Protein AF-A0A955NIV4-F1 (afdb_monomer_lite)

Foldseek 3Di:
DVVLLVVLLVVQLVVQLVVQVVVVVPDDDDPVDDDDPVVVVVSSVVSSVVSSVCSVVCNPVRSVVSSVVVVVVVVVPPPPPDDDPPPDPPDDPDPDDDDPPDDDDDDDPPPPPDDDPDDDPPPPDDDDDDDDPDDD

Radius of gyration: 30.38 Å; chains: 1; bounding box: 64×55×87 Å

Sequence (136 aa):
EEELQKVGQKFEALLLHNLLSTMRDSLPENPLFSESEGEKMYWDMFDESMSEAAASGQSTGITQAIVEELKRQQEQVTPPKGENPFRSLAPAPIDLEPIQPREELTPLPSDQTEFEPIKEHLKIFRPIPGRGIATQ

Secondary structure (DSSP, 8-state):
-HHHHHHHHHHHHHHHHHHHHHHHHTSPPPTTS---HHHHHHHHHHHHHHHHHHHHTT-SSHHHHHHHHHHHHHHHTS--TT--TT----------PPPPP----PPPPP-------------S-PPP--------

Structure (mmCIF, N/CA/C/O backbone):
data_AF-A0A955NIV4-F1
#
_entry.id   AF-A0A955NIV4-F1
#
loop_
_atom_site.group_PDB
_atom_site.id
_atom_site.type_symbol
_atom_site.label_atom_id
_atom_site.label_alt_id
_atom_site.label_comp_id
_atom_site.label_asym_id
_atom_site.label_entity_id
_atom_site.label_seq_id
_atom_site.pdbx_PDB_ins_code
_atom_site.Cartn_x
_atom_site.Cartn_y
_atom_site.Cartn_z
_atom_site.occupancy
_atom_site.B_iso_or_equiv
_atom_site.auth_seq_id
_atom_site.auth_comp_id
_atom_site.auth_asym_id
_atom_site.auth_atom_id
_atom_site.pdbx_PDB_model_num
ATOM 1 N N . GLU A 1 1 ? -5.479 2.276 20.414 1.00 69.69 1 GLU A N 1
ATOM 2 C CA . GLU A 1 1 ? -6.274 2.346 19.166 1.00 69.69 1 GLU A CA 1
ATOM 3 C C . GLU A 1 1 ? -5.479 2.988 18.035 1.00 69.69 1 GLU A C 1
ATOM 5 O O . GLU A 1 1 ? -5.339 2.371 16.989 1.00 69.69 1 GLU A O 1
ATOM 10 N N . GLU A 1 2 ? -4.853 4.141 18.282 1.00 83.56 2 GLU A N 1
ATOM 11 C CA . GLU A 1 2 ? -4.001 4.836 17.304 1.00 83.56 2 GLU A CA 1
ATOM 12 C C . GLU A 1 2 ? -2.845 3.978 16.745 1.00 83.56 2 GLU A C 1
ATOM 14 O O . GLU A 1 2 ? -2.575 4.010 15.549 1.00 83.56 2 GLU A O 1
ATOM 19 N N . GLU A 1 3 ? -2.183 3.156 17.568 1.00 87.38 3 GLU A N 1
ATOM 20 C CA . GLU A 1 3 ? -1.119 2.261 17.079 1.00 87.38 3 GLU A CA 1
ATOM 21 C C . GLU A 1 3 ? -1.634 1.176 16.128 1.00 87.38 3 GLU A C 1
ATOM 23 O O . GLU A 1 3 ? -0.990 0.886 15.124 1.00 87.38 3 GLU A O 1
ATOM 28 N N . LEU A 1 4 ? -2.814 0.613 16.403 1.00 86.81 4 LEU A N 1
ATOM 29 C CA . LEU A 1 4 ? -3.422 -0.410 15.551 1.00 86.81 4 LEU A CA 1
ATOM 30 C C . LEU A 1 4 ? -3.797 0.179 14.187 1.00 86.81 4 LEU A C 1
ATOM 32 O O . LEU A 1 4 ? -3.587 -0.451 13.155 1.00 86.81 4 LEU A O 1
ATOM 36 N N . GLN A 1 5 ? -4.272 1.425 14.187 1.00 88.50 5 GLN A N 1
ATOM 37 C CA . GLN A 1 5 ? -4.544 2.176 12.969 1.00 88.50 5 GLN A CA 1
ATOM 38 C C . GLN A 1 5 ? -3.259 2.472 12.182 1.00 88.50 5 GLN A C 1
ATOM 40 O O . GLN A 1 5 ? -3.236 2.263 10.974 1.00 88.50 5 GLN A O 1
ATOM 45 N N . LYS A 1 6 ? -2.169 2.876 12.851 1.00 90.56 6 LYS A N 1
ATOM 46 C CA . LYS A 1 6 ? -0.855 3.075 12.209 1.00 90.56 6 LYS A CA 1
ATOM 47 C C . LYS A 1 6 ? -0.316 1.787 11.586 1.00 90.56 6 LYS A C 1
ATOM 49 O O . LYS A 1 6 ? 0.275 1.827 10.511 1.00 90.56 6 LYS A O 1
ATOM 54 N N . VAL A 1 7 ? -0.506 0.643 12.242 1.00 91.44 7 VAL A N 1
ATOM 55 C CA . VAL A 1 7 ? -0.119 -0.665 11.688 1.00 91.44 7 VAL A CA 1
ATOM 56 C C . VAL A 1 7 ? -0.985 -1.022 10.479 1.00 91.44 7 VAL A C 1
ATOM 58 O O . VAL A 1 7 ? -0.442 -1.439 9.459 1.00 91.44 7 VAL A O 1
ATOM 61 N N . GLY A 1 8 ? -2.301 -0.799 10.554 1.00 91.69 8 GLY A N 1
ATOM 62 C CA . GLY A 1 8 ? -3.204 -1.003 9.419 1.00 91.69 8 GLY A CA 1
ATOM 63 C C . GLY A 1 8 ? -2.827 -0.143 8.207 1.00 91.69 8 GLY A C 1
ATOM 64 O O . GLY A 1 8 ? -2.727 -0.675 7.107 1.00 91.69 8 GLY A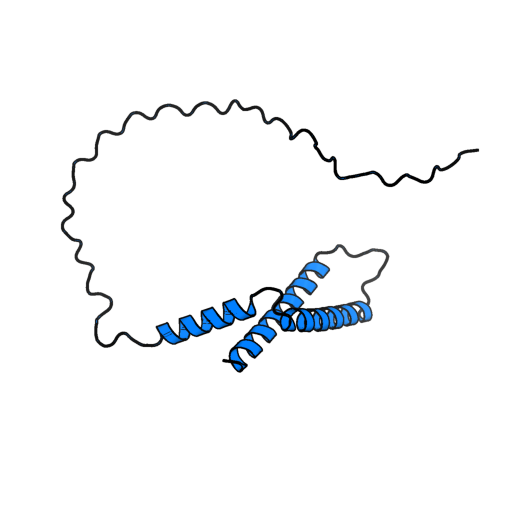 O 1
ATOM 65 N N . GLN A 1 9 ? -2.491 1.136 8.421 1.00 92.50 9 GLN A N 1
ATOM 66 C CA . GLN A 1 9 ? -2.024 2.044 7.362 1.00 92.50 9 GLN A CA 1
ATOM 67 C C . GLN A 1 9 ? -0.745 1.540 6.690 1.00 92.50 9 GLN A C 1
ATOM 69 O O . GLN A 1 9 ? -0.631 1.572 5.469 1.00 92.50 9 GLN A O 1
ATOM 74 N N . LYS A 1 10 ? 0.215 1.031 7.469 1.00 92.31 10 LYS A N 1
ATOM 75 C CA . LYS A 1 10 ? 1.448 0.451 6.913 1.00 92.31 10 LYS A CA 1
ATOM 76 C C . LYS A 1 10 ? 1.176 -0.799 6.083 1.00 92.31 10 LYS A C 1
ATOM 78 O O . LYS A 1 10 ? 1.817 -1.001 5.058 1.00 92.31 10 LYS A O 1
ATOM 83 N N . PHE A 1 11 ? 0.233 -1.633 6.510 1.00 93.00 11 PHE A N 1
ATOM 84 C CA . PHE A 1 11 ? -0.161 -2.801 5.731 1.00 93.00 11 PHE A CA 1
ATOM 85 C C . PHE A 1 11 ? -0.871 -2.400 4.433 1.00 93.00 11 PHE A C 1
ATOM 87 O O . PHE A 1 11 ? -0.577 -2.962 3.382 1.00 93.00 11 PHE A O 1
ATOM 94 N N . GLU A 1 12 ? -1.764 -1.407 4.490 1.00 92.69 12 GLU A N 1
ATOM 95 C CA . GLU A 1 12 ? -2.415 -0.845 3.303 1.00 92.69 12 GLU A CA 1
ATOM 96 C C . GLU A 1 12 ? -1.378 -0.299 2.312 1.00 92.69 12 GLU A C 1
ATOM 98 O O . GLU A 1 12 ? -1.443 -0.636 1.133 1.00 92.69 12 GLU A O 1
ATOM 103 N N . ALA A 1 13 ? -0.374 0.447 2.785 1.00 95.25 13 ALA A N 1
ATOM 104 C CA . ALA A 1 13 ? 0.718 0.939 1.943 1.00 95.25 13 ALA A CA 1
ATOM 105 C C . ALA A 1 13 ? 1.498 -0.208 1.276 1.00 95.25 13 ALA A C 1
ATOM 107 O O . ALA A 1 13 ? 1.706 -0.191 0.066 1.00 95.25 13 ALA A O 1
ATOM 108 N N . LEU A 1 14 ? 1.874 -1.246 2.029 1.00 94.44 14 LEU A N 1
ATOM 109 C CA . LEU A 1 14 ? 2.566 -2.409 1.463 1.00 94.44 14 LEU A CA 1
ATOM 110 C C . LEU A 1 14 ? 1.717 -3.134 0.415 1.00 94.44 14 LEU A C 1
ATOM 112 O O . LEU A 1 14 ? 2.233 -3.550 -0.621 1.00 94.44 14 LEU A O 1
ATOM 116 N N . LEU A 1 15 ? 0.420 -3.301 0.667 1.00 94.38 15 LEU A N 1
ATOM 117 C CA . LEU A 1 15 ? -0.475 -3.963 -0.276 1.00 94.38 15 LEU A CA 1
ATOM 118 C C . LEU A 1 15 ? -0.625 -3.150 -1.566 1.00 94.38 15 LEU A C 1
ATOM 120 O O . LEU A 1 15 ? -0.559 -3.719 -2.653 1.00 94.38 15 LEU A O 1
ATOM 124 N N . LEU A 1 16 ? -0.802 -1.832 -1.446 1.00 94.69 16 LEU A N 1
ATOM 125 C CA . LEU A 1 16 ? -0.886 -0.926 -2.590 1.00 94.69 16 LEU A CA 1
ATOM 126 C C . LEU A 1 16 ? 0.392 -0.954 -3.421 1.00 94.69 16 LEU A C 1
ATOM 128 O O . LEU A 1 16 ? 0.307 -1.063 -4.640 1.00 94.69 16 LEU A O 1
ATOM 132 N N . HIS A 1 17 ? 1.555 -0.951 -2.774 1.00 95.62 17 HIS A N 1
ATOM 133 C CA . HIS A 1 17 ? 2.836 -1.039 -3.462 1.00 95.62 17 HIS A CA 1
ATOM 134 C C . HIS A 1 17 ? 2.945 -2.341 -4.269 1.00 95.62 17 HIS A C 1
ATOM 136 O O . HIS A 1 17 ? 3.218 -2.307 -5.467 1.00 95.62 17 HIS A O 1
ATOM 142 N N . ASN A 1 18 ? 2.619 -3.483 -3.652 1.00 94.81 18 ASN A N 1
ATOM 143 C CA . ASN A 1 18 ? 2.608 -4.774 -4.347 1.00 94.81 18 ASN A CA 1
ATOM 144 C C . ASN A 1 18 ? 1.603 -4.804 -5.507 1.00 94.81 18 ASN A C 1
ATOM 146 O O . ASN A 1 18 ? 1.887 -5.381 -6.557 1.00 94.81 18 ASN A O 1
ATOM 150 N N . LEU A 1 19 ? 0.430 -4.189 -5.339 1.00 94.31 19 LEU A N 1
ATOM 151 C CA . LEU A 1 19 ? -0.576 -4.107 -6.393 1.00 94.31 19 LEU A CA 1
ATOM 152 C C . LEU A 1 19 ? -0.080 -3.264 -7.573 1.00 94.31 19 LEU A C 1
ATOM 154 O O . LEU A 1 19 ? -0.201 -3.702 -8.714 1.00 94.31 19 LEU A O 1
ATOM 158 N N . LEU A 1 20 ? 0.484 -2.083 -7.305 1.00 93.94 20 LEU A N 1
ATOM 159 C CA . LEU A 1 20 ? 1.028 -1.188 -8.328 1.00 93.94 20 LEU A CA 1
ATOM 160 C C . LEU A 1 20 ? 2.176 -1.849 -9.093 1.00 93.94 20 LEU A C 1
ATOM 162 O O . LEU A 1 20 ? 2.151 -1.862 -10.324 1.00 93.94 20 LEU A O 1
ATOM 166 N N . SER A 1 21 ? 3.110 -2.474 -8.374 1.00 93.62 21 SER A N 1
ATOM 167 C CA . SER A 1 21 ? 4.200 -3.252 -8.964 1.00 93.62 21 SER A CA 1
ATOM 168 C C . SER A 1 21 ? 3.659 -4.391 -9.836 1.00 93.62 21 SER A C 1
ATOM 170 O O . SER A 1 21 ? 3.978 -4.450 -11.020 1.00 93.62 21 SER A O 1
ATOM 172 N N . THR A 1 22 ? 2.736 -5.215 -9.327 1.00 94.75 22 THR A N 1
ATOM 173 C CA . THR A 1 22 ? 2.148 -6.329 -10.101 1.00 94.75 22 THR A CA 1
ATOM 174 C C . THR A 1 22 ? 1.401 -5.837 -11.346 1.00 94.75 22 THR A C 1
ATOM 176 O O . THR A 1 22 ? 1.465 -6.453 -12.410 1.00 94.75 22 THR A O 1
ATOM 179 N N . MET A 1 23 ? 0.672 -4.721 -11.239 1.00 92.75 23 MET A N 1
ATOM 180 C CA . MET A 1 23 ? -0.014 -4.116 -12.382 1.00 92.75 23 MET A CA 1
ATOM 181 C C . MET A 1 23 ? 0.976 -3.650 -13.449 1.00 92.75 23 MET A C 1
ATOM 183 O O . MET A 1 23 ? 0.718 -3.834 -14.638 1.00 92.75 23 MET A O 1
ATOM 187 N N . ARG A 1 24 ? 2.103 -3.067 -13.044 1.00 88.94 24 ARG A N 1
ATOM 188 C CA . ARG A 1 24 ? 3.159 -2.612 -13.950 1.00 88.94 24 ARG A CA 1
ATOM 189 C C . ARG A 1 24 ? 3.860 -3.785 -14.631 1.00 88.94 24 ARG A C 1
ATOM 191 O O . ARG A 1 24 ? 4.004 -3.752 -15.847 1.00 88.94 24 ARG A O 1
ATOM 198 N N . ASP A 1 25 ? 4.175 -4.835 -13.881 1.00 88.75 25 ASP A N 1
ATOM 199 C CA . ASP A 1 25 ? 4.783 -6.071 -14.393 1.00 88.75 25 ASP A CA 1
ATOM 200 C C . ASP A 1 25 ? 3.875 -6.800 -15.396 1.00 88.75 25 ASP A C 1
ATOM 202 O O . ASP A 1 25 ? 4.340 -7.565 -16.238 1.00 88.75 25 ASP A O 1
ATOM 206 N N . SER A 1 26 ? 2.560 -6.564 -15.330 1.00 90.75 26 SER A N 1
ATOM 207 C CA . SER A 1 26 ? 1.603 -7.118 -16.295 1.00 90.75 26 SER A CA 1
ATOM 208 C C . SER A 1 26 ? 1.615 -6.414 -17.659 1.00 90.75 26 SER A C 1
ATOM 210 O O . SER A 1 26 ? 1.015 -6.916 -18.615 1.00 90.75 26 SER A O 1
ATOM 212 N N . LEU A 1 27 ? 2.270 -5.252 -17.768 1.00 87.88 27 LEU A N 1
ATOM 213 C CA . LEU A 1 27 ? 2.397 -4.534 -19.031 1.00 87.88 27 LEU A CA 1
ATOM 214 C C . LEU A 1 27 ? 3.470 -5.199 -19.906 1.00 87.88 27 LEU A C 1
ATOM 216 O O . LEU A 1 27 ? 4.531 -5.570 -19.410 1.00 87.88 27 LEU A O 1
ATOM 220 N N . PRO A 1 28 ? 3.227 -5.346 -21.220 1.00 80.88 28 PRO A N 1
ATOM 221 C CA . PRO A 1 28 ? 4.222 -5.911 -22.117 1.00 80.88 28 PRO A CA 1
ATOM 222 C C . PRO A 1 28 ? 5.459 -5.010 -22.183 1.00 80.88 28 PRO A C 1
ATOM 224 O O . PRO A 1 28 ? 5.333 -3.783 -22.247 1.00 80.88 28 PRO A O 1
ATOM 227 N N . GLU A 1 29 ? 6.641 -5.627 -22.233 1.00 76.19 29 GLU A N 1
ATOM 228 C CA . GLU A 1 29 ? 7.902 -4.908 -22.414 1.00 76.19 29 GLU A CA 1
ATOM 229 C C . GLU A 1 29 ? 7.828 -4.027 -23.665 1.00 76.19 29 GLU A C 1
ATOM 231 O O . GLU A 1 29 ? 7.474 -4.482 -24.760 1.00 76.19 29 GLU A O 1
ATOM 236 N N . ASN A 1 30 ? 8.135 -2.738 -23.508 1.00 70.31 30 ASN A N 1
ATOM 237 C CA . ASN A 1 30 ? 8.134 -1.826 -24.636 1.00 70.31 30 ASN A CA 1
ATOM 238 C C . ASN A 1 30 ? 9.447 -2.002 -25.414 1.00 70.31 30 ASN A C 1
ATOM 240 O O . ASN A 1 30 ? 10.502 -1.660 -24.887 1.00 70.31 30 ASN A O 1
ATOM 244 N N . PRO A 1 31 ? 9.424 -2.433 -26.688 1.00 69.19 31 PRO A N 1
ATOM 245 C CA . PRO A 1 31 ? 10.644 -2.599 -27.480 1.00 69.19 31 PRO A CA 1
ATOM 246 C C . PRO A 1 31 ? 11.435 -1.292 -27.685 1.00 69.19 31 PRO A C 1
ATOM 248 O O . PRO A 1 31 ? 12.571 -1.339 -28.155 1.00 69.19 31 PRO A O 1
ATOM 251 N N . LEU A 1 32 ? 10.850 -0.130 -27.361 1.00 68.88 32 LEU A N 1
ATOM 252 C CA . LEU A 1 32 ? 11.501 1.183 -27.430 1.00 68.88 32 LEU A CA 1
ATOM 253 C C . LEU A 1 32 ? 12.196 1.616 -26.130 1.00 68.88 32 LEU A C 1
ATOM 255 O O . LEU A 1 32 ? 13.074 2.475 -26.189 1.00 68.88 32 LEU A O 1
ATOM 259 N N . PHE A 1 33 ? 11.824 1.048 -24.983 1.00 68.06 33 PHE A N 1
ATOM 260 C CA . PHE A 1 33 ? 12.462 1.321 -23.696 1.00 68.06 33 PHE A CA 1
ATOM 261 C C . PHE A 1 33 ? 13.068 0.013 -23.201 1.00 68.06 33 PHE A C 1
ATOM 263 O O . PHE A 1 33 ? 12.369 -0.861 -22.702 1.00 68.06 33 PHE A O 1
ATOM 270 N N . SER A 1 34 ? 14.376 -0.151 -23.394 1.00 63.94 34 SER A N 1
ATOM 271 C CA . SER A 1 34 ? 15.106 -1.243 -22.754 1.00 63.94 34 SER A CA 1
ATOM 272 C C . SER A 1 34 ? 14.954 -1.102 -21.242 1.00 63.94 34 SER A C 1
ATOM 274 O O . SER A 1 34 ? 15.296 -0.032 -20.733 1.00 63.94 34 SER A O 1
ATOM 276 N N . GLU A 1 35 ? 14.492 -2.149 -20.551 1.00 70.25 35 GLU A N 1
ATOM 277 C CA . GLU A 1 35 ? 14.442 -2.182 -19.086 1.00 70.25 35 GLU A CA 1
ATOM 278 C C . GLU A 1 35 ? 15.812 -1.796 -18.521 1.00 70.25 35 GLU A C 1
ATOM 280 O O . GLU A 1 35 ? 16.771 -2.569 -18.561 1.00 70.25 35 GLU A O 1
ATOM 285 N N . SER A 1 36 ? 15.926 -0.563 -18.034 1.00 82.62 36 SER A N 1
ATOM 286 C CA . SER A 1 36 ? 17.136 -0.114 -17.362 1.00 82.62 36 SER A CA 1
ATOM 287 C C . SER A 1 36 ? 16.974 -0.317 -15.861 1.00 82.62 36 SER A C 1
ATOM 289 O O . SER A 1 36 ? 15.912 -0.059 -15.299 1.00 82.62 36 SER A O 1
ATOM 291 N N . GLU A 1 37 ? 18.042 -0.731 -15.184 1.00 82.38 37 GLU A N 1
ATOM 292 C CA . GLU A 1 37 ? 18.047 -0.863 -13.718 1.00 82.38 37 GLU A CA 1
ATOM 293 C C . GLU A 1 37 ? 17.665 0.457 -13.018 1.00 82.38 37 GLU A C 1
ATOM 295 O O . GLU A 1 37 ? 16.989 0.459 -11.992 1.00 82.38 37 GLU A O 1
ATOM 300 N N . GLY A 1 38 ? 18.041 1.600 -13.606 1.00 87.50 38 GLY A N 1
ATOM 301 C CA . GLY A 1 38 ? 17.668 2.920 -13.090 1.00 87.50 38 GLY A CA 1
ATOM 302 C C . GLY A 1 38 ? 16.173 3.221 -13.212 1.00 87.50 38 GLY A C 1
ATOM 303 O O . GLY A 1 38 ? 15.604 3.864 -12.334 1.00 87.50 38 GLY A O 1
ATOM 304 N N . GLU A 1 39 ? 15.526 2.734 -14.270 1.00 86.25 39 GLU A N 1
ATOM 305 C CA . GLU A 1 39 ? 14.079 2.849 -14.439 1.00 86.25 39 GLU A CA 1
ATOM 306 C C . GLU A 1 39 ? 13.329 2.002 -13.405 1.00 86.25 39 GLU A C 1
ATOM 308 O O . GLU A 1 39 ? 12.404 2.507 -12.772 1.00 86.25 39 GLU A O 1
ATOM 313 N N . LYS A 1 40 ? 13.767 0.758 -13.164 1.00 87.62 40 LYS A N 1
ATOM 314 C CA . LYS A 1 40 ? 13.181 -0.105 -12.124 1.00 87.62 40 LYS A CA 1
ATOM 315 C C . LYS A 1 40 ? 13.267 0.544 -10.746 1.00 87.62 40 LYS A C 1
ATOM 317 O O . LYS A 1 40 ? 12.261 0.631 -10.052 1.00 87.62 40 LYS A O 1
ATOM 322 N N . MET A 1 41 ? 14.437 1.075 -10.391 1.00 91.19 41 MET A N 1
ATOM 323 C CA . MET A 1 41 ? 14.628 1.779 -9.120 1.00 91.19 41 MET A CA 1
ATOM 324 C C . MET A 1 41 ? 13.736 3.023 -9.001 1.00 91.19 41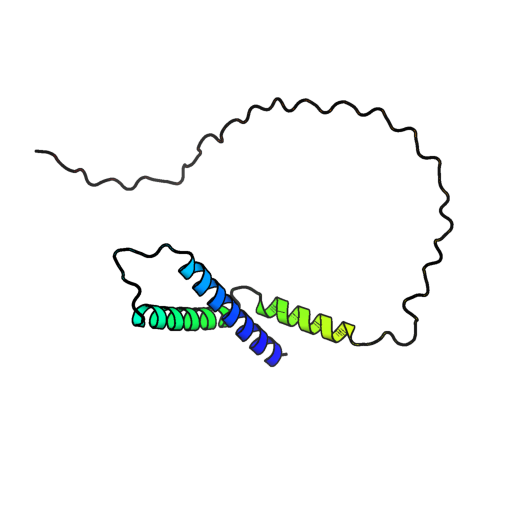 MET A C 1
ATOM 326 O O . MET A 1 41 ? 13.171 3.278 -7.941 1.00 91.19 41 MET A O 1
ATOM 330 N N . TYR A 1 42 ? 13.590 3.802 -10.077 1.00 93.06 42 TYR A N 1
ATOM 331 C CA . TYR A 1 42 ? 12.695 4.959 -10.078 1.00 93.06 42 TYR A CA 1
ATOM 332 C C . TYR A 1 42 ? 11.240 4.550 -9.845 1.00 93.06 42 TYR A C 1
ATOM 334 O O . TYR A 1 42 ? 10.554 5.172 -9.035 1.00 93.06 42 TYR A O 1
ATOM 342 N N . TRP A 1 43 ? 10.771 3.518 -10.549 1.00 91.62 43 TRP A N 1
ATOM 343 C CA . TRP A 1 43 ? 9.398 3.049 -10.417 1.00 91.62 43 TRP A CA 1
ATOM 344 C C . TRP A 1 43 ? 9.109 2.464 -9.042 1.00 91.62 43 TRP A C 1
ATOM 346 O O . TRP A 1 43 ? 8.058 2.767 -8.491 1.00 91.62 43 TRP A O 1
ATOM 356 N N . ASP A 1 44 ? 10.055 1.728 -8.465 1.00 93.44 44 ASP A N 1
ATOM 357 C CA . ASP A 1 44 ? 9.959 1.198 -7.106 1.00 93.44 44 ASP A CA 1
ATOM 358 C C . ASP A 1 44 ? 9.783 2.326 -6.072 1.00 93.44 44 ASP A C 1
ATOM 360 O O . ASP A 1 44 ? 8.800 2.355 -5.330 1.00 93.44 44 ASP A O 1
ATOM 364 N N . MET A 1 45 ? 10.654 3.345 -6.117 1.00 95.38 45 MET A N 1
ATOM 365 C CA . MET A 1 45 ? 10.551 4.528 -5.248 1.00 95.38 45 MET A CA 1
ATOM 366 C C . MET A 1 45 ? 9.263 5.328 -5.489 1.00 95.38 45 MET A C 1
ATOM 368 O O . MET A 1 45 ? 8.668 5.882 -4.560 1.00 95.38 45 MET A O 1
ATOM 372 N N . PHE A 1 46 ? 8.834 5.433 -6.748 1.00 95.25 46 PHE A N 1
ATOM 373 C CA . PHE A 1 46 ? 7.589 6.103 -7.100 1.00 95.25 46 PHE A CA 1
ATOM 374 C C . PHE A 1 46 ? 6.386 5.364 -6.502 1.00 95.25 46 PHE A C 1
ATOM 376 O O . PHE A 1 46 ? 5.564 5.991 -5.830 1.00 95.25 46 PHE A O 1
ATOM 383 N N . ASP A 1 47 ? 6.316 4.046 -6.693 1.00 94.94 47 ASP A N 1
ATOM 384 C CA . ASP A 1 47 ? 5.234 3.197 -6.203 1.00 94.94 47 ASP A CA 1
ATOM 385 C C . ASP A 1 47 ? 5.211 3.171 -4.665 1.00 94.94 47 ASP A C 1
ATOM 387 O O . ASP A 1 47 ? 4.129 3.228 -4.078 1.00 94.94 47 ASP A O 1
ATOM 391 N N . GLU A 1 48 ? 6.369 3.176 -3.993 1.00 95.25 48 GLU A N 1
ATOM 392 C CA . GLU A 1 48 ? 6.484 3.349 -2.535 1.00 95.25 48 GLU A CA 1
ATOM 393 C C . GLU A 1 48 ? 5.848 4.673 -2.077 1.00 95.25 48 GLU A C 1
ATOM 395 O O . GLU A 1 48 ? 4.895 4.670 -1.292 1.00 95.25 48 GLU A O 1
ATOM 400 N N . SER A 1 49 ? 6.292 5.806 -2.635 1.00 95.00 49 SER A N 1
ATOM 401 C CA . SER A 1 49 ? 5.788 7.133 -2.246 1.00 95.00 49 SER A CA 1
ATOM 402 C C . SER A 1 49 ? 4.284 7.303 -2.498 1.00 95.00 49 SER A C 1
ATOM 404 O O . SER A 1 49 ? 3.557 7.881 -1.684 1.00 95.00 49 SER A O 1
ATOM 406 N N . MET A 1 50 ? 3.796 6.762 -3.618 1.00 94.00 50 MET A N 1
ATOM 407 C CA . MET A 1 50 ? 2.387 6.803 -3.987 1.00 94.00 50 MET A CA 1
ATOM 408 C C . MET A 1 50 ? 1.546 5.973 -3.014 1.00 94.00 50 MET A C 1
ATOM 410 O O . MET A 1 50 ? 0.471 6.405 -2.593 1.00 94.00 50 MET A O 1
ATOM 414 N N . SER A 1 51 ? 2.048 4.803 -2.624 1.00 94.44 51 SER A N 1
ATOM 415 C CA . SER A 1 51 ? 1.362 3.896 -1.705 1.00 94.44 51 SER A CA 1
ATOM 416 C C . SER A 1 51 ? 1.277 4.462 -0.290 1.00 94.44 51 SER A C 1
ATOM 418 O O . SER A 1 51 ? 0.219 4.387 0.336 1.00 94.44 51 SER A O 1
ATOM 420 N N . GLU A 1 52 ? 2.343 5.099 0.201 1.00 93.62 52 GLU A N 1
ATOM 421 C CA . GLU A 1 52 ? 2.333 5.795 1.494 1.00 93.62 52 GLU A CA 1
ATOM 422 C C . GLU A 1 52 ? 1.333 6.961 1.516 1.00 93.62 52 GLU A C 1
ATOM 424 O O . GLU A 1 52 ? 0.559 7.117 2.471 1.00 93.62 52 GLU A O 1
ATOM 429 N N . ALA A 1 53 ? 1.305 7.764 0.447 1.00 92.88 53 ALA A N 1
ATOM 430 C CA . ALA A 1 53 ? 0.364 8.872 0.314 1.00 92.88 53 ALA A CA 1
ATOM 431 C C . ALA A 1 53 ? -1.094 8.379 0.259 1.00 92.88 53 ALA A C 1
ATOM 433 O O . ALA A 1 53 ? -1.966 8.929 0.939 1.00 92.88 53 ALA A O 1
ATOM 434 N N . ALA A 1 54 ? -1.361 7.314 -0.501 1.00 90.94 54 ALA A N 1
ATOM 435 C CA . ALA A 1 54 ? -2.691 6.727 -0.639 1.00 90.94 54 ALA A CA 1
ATOM 436 C C . ALA A 1 54 ? -3.193 6.066 0.658 1.00 90.94 54 ALA A C 1
ATOM 438 O O . ALA A 1 54 ? -4.373 6.202 1.002 1.00 90.94 54 ALA A O 1
ATOM 439 N N . ALA A 1 55 ? -2.313 5.398 1.409 1.00 90.69 55 ALA A N 1
ATOM 440 C CA . ALA A 1 55 ? -2.653 4.801 2.700 1.00 90.69 55 ALA A CA 1
ATOM 441 C C . ALA A 1 55 ? -2.916 5.863 3.783 1.00 90.69 55 ALA A C 1
ATOM 443 O O . ALA A 1 55 ? -3.831 5.724 4.599 1.00 90.69 55 ALA A O 1
ATOM 444 N N . SER A 1 56 ? -2.171 6.973 3.761 1.00 86.88 56 SER A N 1
ATOM 445 C CA . SER A 1 56 ? -2.371 8.097 4.690 1.00 86.88 56 SER A CA 1
ATOM 446 C C . SER A 1 56 ? -3.756 8.741 4.543 1.00 86.88 56 SER A C 1
ATOM 448 O O . SER A 1 56 ? -4.341 9.194 5.527 1.00 86.88 56 SER A O 1
ATOM 450 N N . GLY A 1 57 ? -4.302 8.748 3.323 1.00 83.62 57 GLY A N 1
ATOM 451 C CA . GLY A 1 57 ? -5.630 9.277 3.011 1.00 83.62 57 GLY A CA 1
ATOM 452 C C . GLY A 1 57 ? -6.804 8.338 3.313 1.00 83.62 57 GLY A C 1
ATOM 453 O O . GLY A 1 57 ? -7.936 8.732 3.050 1.00 83.62 57 GLY A O 1
ATOM 454 N N . GLN A 1 58 ? -6.565 7.125 3.839 1.00 73.00 58 GLN A N 1
ATOM 455 C CA . GLN A 1 58 ? -7.588 6.074 4.003 1.00 73.00 58 GLN A CA 1
ATOM 456 C C . GLN A 1 58 ? -8.323 5.748 2.688 1.00 73.00 58 GLN A C 1
ATOM 458 O O . GLN A 1 58 ? -9.550 5.666 2.652 1.00 73.00 58 GLN A O 1
ATOM 463 N N . SER A 1 59 ? -7.584 5.604 1.585 1.00 71.12 59 SER A N 1
ATOM 464 C CA . SER A 1 59 ? -8.183 5.512 0.246 1.00 71.12 59 SER A CA 1
ATOM 465 C C . SER A 1 59 ? -8.951 4.213 -0.026 1.00 71.12 59 SER A C 1
ATOM 467 O O . SER A 1 59 ? -9.946 4.252 -0.749 1.00 71.12 59 SER A O 1
ATOM 469 N N . THR A 1 60 ? -8.531 3.074 0.540 1.00 80.06 60 THR A N 1
ATOM 470 C CA . THR A 1 60 ? -9.120 1.762 0.200 1.00 80.06 60 THR A CA 1
ATOM 471 C C . THR A 1 60 ? -10.002 1.160 1.291 1.00 80.06 60 THR A C 1
ATOM 473 O O . THR A 1 60 ? -10.725 0.199 1.035 1.00 80.06 60 THR A O 1
ATOM 476 N N . GLY A 1 61 ? -9.963 1.700 2.512 1.00 85.31 61 GLY A N 1
ATOM 477 C CA . GLY A 1 61 ? -10.715 1.160 3.651 1.00 85.31 61 GLY A CA 1
ATOM 478 C C . GLY A 1 61 ? -10.104 -0.103 4.281 1.00 85.31 61 GLY A C 1
ATOM 479 O O . GLY A 1 61 ? -10.651 -0.649 5.240 1.00 85.31 61 GLY A O 1
ATOM 480 N N . ILE A 1 62 ? -8.970 -0.588 3.760 1.00 88.50 62 ILE A N 1
ATOM 481 C CA . ILE A 1 62 ? -8.333 -1.838 4.203 1.00 88.50 62 ILE A CA 1
ATOM 482 C C . ILE A 1 62 ? -7.802 -1.712 5.630 1.00 88.50 62 ILE A C 1
ATOM 484 O O . ILE A 1 62 ? -7.950 -2.640 6.427 1.00 88.50 62 ILE A O 1
ATOM 488 N N . THR A 1 63 ? -7.252 -0.549 5.989 1.00 89.50 63 THR A N 1
ATOM 489 C CA . THR A 1 63 ? -6.836 -0.249 7.364 1.00 89.50 63 THR A CA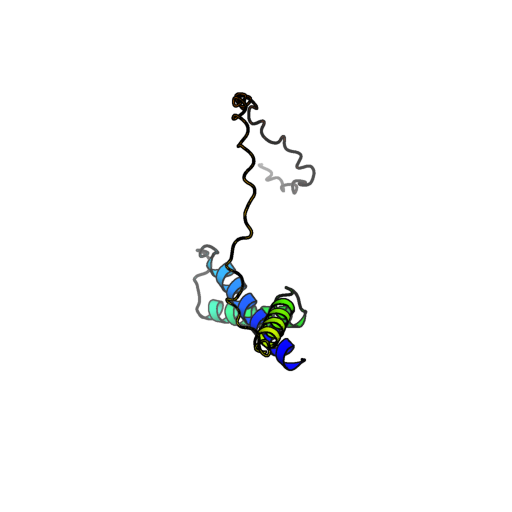 1
ATOM 490 C C . THR A 1 63 ? -7.965 -0.526 8.363 1.00 89.50 63 THR A C 1
ATOM 492 O O . THR A 1 63 ? -7.742 -1.175 9.385 1.00 89.50 63 THR A O 1
ATOM 495 N N . GLN A 1 64 ? -9.181 -0.061 8.073 1.00 89.88 64 GLN A N 1
ATOM 496 C CA . GLN A 1 64 ? -10.347 -0.209 8.942 1.00 89.88 64 GLN A CA 1
ATOM 497 C C . GLN A 1 64 ? -10.758 -1.676 9.049 1.00 89.88 64 GLN A C 1
ATOM 499 O O . GLN A 1 64 ? -10.923 -2.167 10.162 1.00 89.88 64 GLN A O 1
ATOM 504 N N . ALA A 1 65 ? -10.820 -2.391 7.923 1.00 90.00 65 ALA A N 1
ATOM 505 C CA . ALA A 1 65 ? -11.145 -3.815 7.912 1.00 90.00 65 ALA A CA 1
ATOM 506 C C . ALA A 1 65 ? -10.163 -4.643 8.763 1.00 90.00 65 ALA A C 1
ATOM 508 O O . ALA A 1 65 ? -10.581 -5.511 9.527 1.00 90.00 65 ALA A O 1
ATOM 509 N N . ILE A 1 66 ? -8.860 -4.343 8.695 1.00 87.69 66 ILE A N 1
ATOM 510 C CA . ILE A 1 66 ? -7.835 -5.019 9.508 1.00 87.69 66 ILE A CA 1
ATOM 511 C C . ILE A 1 66 ? -7.995 -4.682 10.990 1.00 87.69 66 ILE A C 1
ATOM 513 O O . ILE A 1 66 ? -7.927 -5.567 11.842 1.00 87.69 66 ILE A O 1
ATOM 517 N N . VAL A 1 67 ? -8.214 -3.407 11.316 1.00 90.38 67 VAL A N 1
ATOM 518 C CA . VAL A 1 67 ? -8.433 -2.963 12.699 1.00 90.38 67 VAL A CA 1
ATOM 519 C C . VAL A 1 67 ? -9.674 -3.639 13.292 1.00 90.38 67 VAL A C 1
ATOM 521 O O . VAL A 1 67 ? -9.629 -4.102 14.432 1.00 90.38 67 VAL A O 1
ATOM 524 N N . GLU A 1 68 ? -10.767 -3.719 12.535 1.00 90.50 68 GLU A N 1
ATOM 525 C CA . GLU A 1 68 ? -12.011 -4.383 12.936 1.00 90.50 68 GLU A CA 1
ATOM 526 C C . GLU A 1 68 ? -11.829 -5.890 13.123 1.00 90.50 68 GLU A C 1
ATOM 528 O O . GLU A 1 68 ? -12.277 -6.445 14.128 1.00 90.50 68 GLU A O 1
ATOM 533 N N . GLU A 1 69 ? -11.126 -6.550 12.201 1.00 88.88 69 GLU A N 1
ATOM 534 C CA . GLU A 1 69 ? -10.801 -7.971 12.303 1.00 88.88 69 GLU A CA 1
ATOM 535 C C . GLU A 1 69 ? -10.001 -8.271 13.573 1.00 88.88 69 GLU A C 1
ATOM 537 O O . GLU A 1 69 ? -10.363 -9.157 14.347 1.00 88.88 69 GLU A O 1
ATOM 542 N N . LEU A 1 70 ? -8.938 -7.504 13.823 1.00 86.69 70 LEU A N 1
ATOM 543 C CA . LEU A 1 70 ? -8.076 -7.702 14.986 1.00 86.69 70 LEU A CA 1
ATOM 544 C C . LEU A 1 70 ? -8.830 -7.460 16.297 1.00 86.69 70 LEU A C 1
ATOM 546 O O . LEU A 1 70 ? -8.652 -8.220 17.250 1.00 86.69 70 LEU A O 1
ATOM 550 N N . LYS A 1 71 ? -9.720 -6.461 16.341 1.00 88.25 71 LYS A N 1
ATOM 551 C CA . LYS A 1 71 ? -10.614 -6.242 17.489 1.00 88.25 71 LYS A CA 1
ATOM 552 C C . LYS A 1 71 ? -11.535 -7.440 17.717 1.00 88.25 71 LYS A C 1
ATOM 554 O O . LYS A 1 71 ? -11.603 -7.953 18.832 1.00 88.25 71 LYS A O 1
ATOM 559 N N . ARG A 1 72 ? -12.178 -7.943 16.659 1.00 89.44 72 ARG A N 1
ATOM 560 C CA . ARG A 1 72 ? -13.070 -9.109 16.742 1.00 89.44 72 ARG A CA 1
ATOM 561 C C . ARG A 1 72 ? -12.336 -10.357 17.236 1.00 89.44 72 ARG A C 1
ATOM 563 O O . ARG A 1 72 ? -12.878 -11.119 18.034 1.00 89.44 72 ARG A O 1
ATOM 570 N N . GLN A 1 73 ? -11.100 -10.569 16.787 1.00 86.44 73 GLN A N 1
ATOM 571 C CA . GLN A 1 73 ? -10.277 -11.693 17.238 1.00 86.44 73 GLN A CA 1
ATOM 572 C C . GLN A 1 73 ? -9.884 -11.574 18.714 1.00 86.44 73 GLN A C 1
ATOM 574 O O . GLN A 1 73 ? -9.881 -12.583 19.413 1.00 86.44 73 GLN A O 1
ATOM 579 N N . GLN A 1 74 ? -9.606 -10.369 19.220 1.00 81.81 74 GLN A N 1
ATOM 580 C CA . GLN A 1 74 ? -9.316 -10.162 20.645 1.00 81.81 74 GLN A CA 1
ATOM 581 C C . GLN A 1 74 ? -10.511 -10.501 21.550 1.00 81.81 74 GLN A C 1
ATOM 583 O O . GLN A 1 74 ? -10.317 -11.059 22.630 1.00 81.81 74 GLN A O 1
ATOM 588 N N . GLU A 1 75 ? -11.741 -10.226 21.114 1.00 75.69 75 GLU A N 1
ATOM 589 C CA . GLU A 1 75 ? -12.958 -10.535 21.882 1.00 75.69 75 GLU A CA 1
ATOM 590 C C . GLU A 1 75 ? -13.221 -12.049 21.987 1.00 75.69 75 GLU A C 1
ATOM 592 O O . GLU A 1 75 ? -13.577 -12.554 23.055 1.00 75.69 75 GLU A O 1
ATOM 597 N N . GLN A 1 76 ? -12.951 -12.796 20.912 1.00 64.44 76 GLN A N 1
ATOM 598 C CA . GLN A 1 76 ? -13.113 -14.258 20.839 1.00 64.44 76 GLN A CA 1
ATOM 599 C C . GLN A 1 76 ? -12.115 -15.037 21.722 1.00 64.44 76 GLN A C 1
ATOM 601 O O . GLN A 1 76 ? -12.292 -16.231 21.953 1.00 64.44 76 GLN A O 1
ATOM 606 N N . VAL A 1 77 ? -11.067 -14.382 22.238 1.00 61.09 77 VAL A N 1
ATOM 607 C CA . VAL A 1 77 ? -10.048 -15.004 23.107 1.00 61.09 77 VAL A CA 1
ATOM 608 C C . VAL A 1 77 ? -10.467 -15.005 24.586 1.00 61.09 77 VAL A C 1
ATOM 610 O O . VAL A 1 77 ? -9.766 -15.571 25.426 1.00 61.09 77 VAL A O 1
ATOM 613 N N . THR A 1 78 ? -11.639 -14.464 24.940 1.00 50.84 78 THR A N 1
ATOM 614 C CA . THR A 1 78 ? -12.217 -14.720 26.268 1.00 50.84 78 THR A CA 1
ATOM 615 C C . THR A 1 78 ? -12.936 -16.075 26.278 1.00 50.84 78 THR A C 1
ATOM 617 O O . THR A 1 78 ? -13.976 -16.221 25.636 1.00 50.84 78 THR A O 1
ATOM 620 N N . PRO A 1 79 ? -12.414 -17.105 26.978 1.00 53.88 79 PRO A N 1
ATOM 621 C CA . PRO A 1 79 ? -13.114 -18.378 27.064 1.00 53.88 79 PRO A CA 1
ATOM 622 C C . PRO A 1 79 ? -14.463 -18.163 27.768 1.00 53.88 79 PRO A C 1
ATOM 624 O O . PRO A 1 79 ? -14.493 -17.512 28.822 1.00 53.88 79 PRO A O 1
ATOM 627 N N . PRO A 1 80 ? -15.577 -18.709 27.243 1.00 53.59 80 PRO A N 1
ATOM 628 C CA . PRO A 1 80 ? -16.846 -18.678 27.950 1.00 53.59 80 PRO A CA 1
ATOM 629 C C . PRO A 1 80 ? -16.653 -19.351 29.309 1.00 53.59 80 PRO A C 1
ATOM 631 O O . PRO A 1 80 ? -16.237 -20.508 29.415 1.00 53.59 80 PRO A O 1
ATOM 634 N N . LYS A 1 81 ? -16.910 -18.592 30.374 1.00 57.31 81 LYS A N 1
ATOM 635 C CA . LYS A 1 81 ? -16.835 -19.071 31.749 1.00 57.31 81 LYS A CA 1
ATOM 636 C C . LYS A 1 81 ? -17.900 -20.152 31.956 1.00 57.31 81 LYS A C 1
ATOM 638 O O . LYS A 1 81 ? -19.033 -19.843 32.293 1.00 57.31 81 LYS A O 1
ATOM 643 N N . GLY A 1 82 ? -17.497 -21.414 31.819 1.00 58.16 82 GLY A N 1
ATOM 644 C CA . GLY A 1 82 ? -18.136 -22.540 32.500 1.00 58.16 82 GLY A CA 1
ATOM 645 C C . GLY A 1 82 ? -19.167 -23.371 31.737 1.00 58.16 82 GLY A C 1
ATOM 646 O O . GLY A 1 82 ? -19.861 -24.143 32.391 1.00 58.16 82 GLY A O 1
ATOM 647 N N . GLU A 1 83 ? -19.260 -23.305 30.408 1.00 56.41 83 GLU A N 1
ATOM 648 C CA . GLU A 1 83 ? -20.164 -24.195 29.665 1.00 56.41 83 GLU A CA 1
ATOM 649 C C . GLU A 1 83 ? -19.423 -24.952 28.563 1.00 56.41 83 GLU A C 1
ATOM 651 O O . GLU A 1 83 ? -18.805 -24.377 27.670 1.00 56.41 83 GLU A O 1
ATOM 656 N N . ASN A 1 84 ? -19.452 -26.282 28.671 1.00 62.19 84 ASN A N 1
ATOM 657 C CA . ASN A 1 84 ? -18.825 -27.184 27.715 1.00 62.19 84 ASN A CA 1
ATOM 658 C C . ASN A 1 84 ? -19.454 -26.975 26.321 1.00 62.19 84 ASN A C 1
ATOM 660 O O . ASN A 1 84 ? -20.654 -27.226 26.178 1.00 62.19 84 ASN A O 1
ATOM 664 N N . PRO A 1 85 ? -18.673 -26.637 25.276 1.00 59.34 85 PRO A N 1
ATOM 665 C CA . PRO A 1 85 ? -19.181 -26.293 23.939 1.00 59.34 85 PRO A CA 1
ATOM 666 C C . PRO A 1 85 ? -19.787 -27.477 23.154 1.00 59.34 85 PRO A C 1
ATOM 668 O O . PRO A 1 85 ? -20.131 -27.341 21.986 1.00 59.34 85 PRO A O 1
ATOM 671 N N . PHE A 1 86 ? -19.935 -28.646 23.785 1.00 59.38 86 PHE A N 1
ATOM 672 C CA . PHE A 1 86 ? -20.358 -29.901 23.155 1.00 59.38 86 PHE A CA 1
ATOM 673 C C . PHE A 1 86 ? -21.709 -30.440 23.666 1.00 59.38 86 PHE A C 1
ATOM 675 O O . PHE A 1 86 ? -22.061 -31.579 23.366 1.00 59.38 86 PHE A O 1
ATOM 682 N N . ARG A 1 87 ? -22.486 -29.683 24.461 1.00 61.12 87 ARG A N 1
ATOM 683 C CA . ARG A 1 87 ? -23.660 -30.243 25.170 1.00 61.12 87 ARG A CA 1
ATOM 684 C C . ARG A 1 87 ? -24.975 -30.364 24.372 1.00 61.12 87 ARG A C 1
ATOM 686 O O . ARG A 1 87 ? -25.937 -30.889 24.919 1.00 61.12 87 ARG A O 1
ATOM 693 N N . SER A 1 88 ? -25.067 -30.018 23.091 1.00 61.31 88 SER A N 1
ATOM 694 C CA . SER A 1 88 ? -26.332 -30.210 22.347 1.00 61.31 88 SER A CA 1
ATOM 695 C C . SER A 1 88 ? -26.145 -30.860 20.980 1.00 61.31 88 SER A C 1
ATOM 697 O O . SER A 1 88 ? -26.300 -30.218 19.949 1.00 61.31 88 SER A O 1
ATOM 699 N N . LEU A 1 89 ? -25.855 -32.167 20.994 1.00 55.28 89 LEU A N 1
ATOM 700 C CA . LEU A 1 89 ? -26.049 -33.079 19.855 1.00 55.28 89 LEU A CA 1
ATOM 701 C C . LEU A 1 89 ? -27.172 -34.101 20.092 1.00 55.28 89 LEU A C 1
ATOM 703 O O . LEU A 1 89 ? -27.257 -35.086 19.369 1.00 55.28 89 LEU A O 1
ATOM 707 N N . ALA A 1 90 ? -28.040 -33.908 21.088 1.00 59.28 90 ALA A N 1
ATOM 708 C CA . ALA A 1 90 ? -29.280 -34.676 21.131 1.00 59.28 90 ALA A CA 1
ATOM 709 C C . ALA A 1 90 ? -30.246 -34.044 20.113 1.00 59.28 90 ALA A C 1
ATOM 711 O O . ALA A 1 90 ? -30.739 -32.946 20.388 1.00 59.28 90 ALA A O 1
ATOM 712 N N . PRO A 1 91 ? -30.490 -34.654 18.934 1.00 58.16 91 PRO A N 1
ATOM 713 C CA . PRO A 1 91 ? -31.524 -34.150 18.046 1.00 58.16 91 PRO A CA 1
ATOM 714 C C . PRO A 1 91 ? -32.860 -34.243 18.785 1.00 58.16 91 PRO A C 1
ATOM 716 O O . PRO A 1 91 ? -33.182 -35.279 19.373 1.00 58.16 91 PRO A O 1
ATOM 719 N N . ALA A 1 92 ? -33.632 -33.156 18.781 1.00 65.25 92 ALA A N 1
ATOM 720 C CA . ALA A 1 92 ? -35.035 -33.236 19.162 1.00 65.25 92 ALA A CA 1
ATOM 721 C C . ALA A 1 92 ? -35.715 -34.291 18.266 1.00 65.25 92 ALA A C 1
ATOM 723 O O . ALA A 1 92 ? -35.352 -34.378 17.089 1.00 65.25 92 ALA A O 1
ATOM 724 N N . PRO A 1 93 ? -36.647 -35.115 18.779 1.00 65.69 93 PRO A N 1
ATOM 725 C CA . PRO A 1 93 ? -37.393 -36.036 17.932 1.00 65.69 93 PRO A CA 1
ATOM 726 C C . PRO A 1 93 ? -38.084 -35.234 16.823 1.00 65.69 93 PRO A C 1
ATOM 728 O O . PRO A 1 93 ? -38.906 -34.362 17.091 1.00 65.69 93 PRO A O 1
ATOM 731 N N . ILE A 1 94 ? -37.666 -35.480 15.582 1.00 65.19 94 ILE A N 1
ATOM 732 C CA . ILE A 1 94 ? -38.259 -34.885 14.388 1.00 65.19 94 ILE A CA 1
ATOM 733 C C . ILE A 1 94 ? -39.509 -35.711 14.087 1.00 65.19 94 ILE A C 1
ATOM 735 O O . ILE A 1 94 ? -39.386 -36.885 13.733 1.00 65.19 94 ILE A O 1
ATOM 739 N N . ASP A 1 95 ? -40.694 -35.116 14.228 1.00 65.38 95 ASP A N 1
ATOM 740 C CA . ASP A 1 95 ? -41.932 -35.701 13.710 1.00 65.38 95 ASP A CA 1
ATOM 741 C C . ASP A 1 95 ? -41.878 -35.639 12.177 1.00 65.38 95 ASP A C 1
ATOM 743 O O . ASP A 1 95 ? -42.126 -34.608 11.554 1.00 65.38 95 ASP A O 1
ATOM 747 N N . LEU A 1 96 ? -41.445 -36.742 11.566 1.00 69.75 96 LEU A N 1
ATOM 748 C CA . LEU A 1 96 ? -41.341 -36.875 10.117 1.00 69.75 96 LEU A CA 1
ATOM 749 C C . LEU A 1 96 ? -42.744 -37.044 9.528 1.00 69.75 96 LEU A C 1
ATOM 751 O O . LEU A 1 96 ? -43.292 -38.147 9.511 1.00 69.75 96 LEU A O 1
ATOM 755 N N . GLU A 1 97 ? -43.316 -35.956 9.020 1.00 66.50 97 GLU A N 1
ATOM 756 C CA . GLU A 1 97 ? -44.468 -36.061 8.129 1.00 66.50 97 GLU A CA 1
ATOM 757 C C . GLU A 1 97 ? -44.072 -36.796 6.832 1.00 66.50 97 GLU A C 1
ATOM 759 O O . GLU A 1 97 ? -42.940 -36.647 6.351 1.00 66.50 97 GLU A O 1
ATOM 764 N N . PRO A 1 98 ? -44.971 -37.609 6.243 1.00 66.50 98 PRO A N 1
ATOM 765 C CA . PRO A 1 98 ? -44.695 -38.298 4.991 1.00 66.50 98 PRO A CA 1
ATOM 766 C C . PRO A 1 98 ? -44.348 -37.299 3.883 1.00 66.50 98 PRO A C 1
ATOM 768 O O . PRO A 1 98 ? -45.091 -36.355 3.620 1.00 66.50 98 PRO A O 1
ATOM 771 N N . ILE A 1 99 ? -43.226 -37.539 3.208 1.00 66.00 99 ILE A N 1
ATOM 772 C CA . ILE A 1 99 ? -42.782 -36.751 2.057 1.00 66.00 99 ILE A CA 1
ATOM 773 C C . ILE A 1 99 ? -43.871 -36.840 0.978 1.00 66.00 99 ILE A C 1
ATOM 775 O O . ILE A 1 99 ? -44.200 -37.937 0.522 1.00 66.00 99 ILE A O 1
ATOM 779 N N . GLN A 1 100 ? -44.440 -35.697 0.587 1.00 64.88 100 GLN A N 1
ATOM 780 C CA . GLN A 1 100 ? -45.455 -35.637 -0.467 1.00 64.88 100 GLN A CA 1
ATOM 781 C C . GLN A 1 100 ? -44.913 -36.248 -1.776 1.00 64.88 100 GLN A C 1
ATOM 783 O O . GLN A 1 100 ? -43.725 -36.078 -2.078 1.00 64.88 100 GLN A O 1
ATOM 788 N N . PRO A 1 101 ? -45.746 -36.955 -2.567 1.00 68.50 101 PRO A N 1
ATOM 789 C CA . PRO A 1 101 ? -45.330 -37.487 -3.858 1.00 68.50 101 PRO A CA 1
ATOM 790 C C . PRO A 1 101 ? -44.788 -36.363 -4.742 1.00 68.50 101 PRO A C 1
ATOM 792 O O . PRO A 1 101 ? -45.426 -35.325 -4.897 1.00 68.50 101 PRO A O 1
ATOM 795 N N . ARG A 1 102 ? -43.596 -36.576 -5.303 1.00 65.38 102 ARG A N 1
ATOM 796 C CA . ARG A 1 102 ? -42.908 -35.632 -6.189 1.00 65.38 102 ARG A CA 1
ATOM 797 C C . ARG A 1 102 ? -43.830 -35.264 -7.354 1.00 65.38 102 ARG A C 1
ATOM 799 O O . ARG A 1 102 ? -44.094 -36.118 -8.197 1.00 65.38 102 ARG A O 1
ATOM 806 N N . GLU A 1 103 ? -44.307 -34.021 -7.387 1.00 65.62 103 GLU A N 1
ATOM 807 C CA . GLU A 1 103 ? -45.030 -33.485 -8.540 1.00 65.62 103 GLU A CA 1
ATOM 808 C C . GLU A 1 103 ? -44.162 -33.658 -9.793 1.00 65.62 103 GLU A C 1
ATOM 810 O O . GLU A 1 103 ? -42.949 -33.412 -9.780 1.00 65.62 103 GLU A O 1
ATOM 815 N N . GLU A 1 104 ? -44.777 -34.190 -10.846 1.00 62.88 104 GLU A N 1
ATOM 816 C CA . GLU A 1 104 ? -44.132 -34.501 -12.114 1.00 62.88 104 GLU A CA 1
ATOM 817 C C . GLU A 1 104 ? -43.488 -33.226 -12.671 1.00 62.88 104 GLU A C 1
ATOM 819 O O . GLU A 1 104 ? -44.145 -32.196 -12.821 1.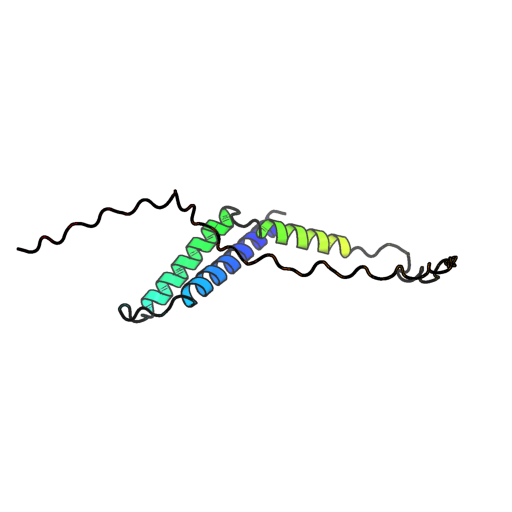00 62.88 104 GLU A O 1
ATOM 824 N N . LEU A 1 105 ? -42.173 -33.275 -12.903 1.00 64.75 105 LEU A N 1
ATOM 825 C CA . LEU A 1 105 ? -41.400 -32.132 -13.380 1.00 64.75 105 LEU A CA 1
ATOM 826 C C . LEU A 1 105 ? -42.010 -31.651 -14.698 1.00 64.75 105 LEU A C 1
ATOM 828 O O . LEU A 1 105 ? -41.942 -32.357 -15.706 1.00 64.75 105 LEU A O 1
ATOM 832 N N . THR A 1 106 ? -42.582 -30.449 -14.709 1.00 66.50 106 THR A N 1
ATOM 833 C CA . THR A 1 106 ? -42.930 -29.802 -15.971 1.00 66.50 106 THR A CA 1
ATOM 834 C C . THR A 1 106 ? -41.639 -29.610 -16.772 1.00 66.50 106 THR A C 1
ATOM 836 O O . THR A 1 106 ? -40.621 -29.190 -16.209 1.00 66.50 106 THR A O 1
ATOM 839 N N . PRO A 1 107 ? -41.616 -29.964 -18.071 1.00 68.50 107 PRO A N 1
ATOM 840 C CA . PRO A 1 107 ? -40.428 -29.752 -18.875 1.00 68.50 107 PRO A CA 1
ATOM 841 C C . PRO A 1 107 ? -40.137 -28.253 -18.933 1.00 68.50 107 PRO A C 1
ATOM 843 O O . PRO A 1 107 ? -41.036 -27.440 -19.164 1.00 68.50 107 PRO A O 1
ATOM 846 N N . LEU A 1 108 ? -38.872 -27.899 -18.704 1.00 68.56 108 LEU A N 1
ATOM 847 C CA . LEU A 1 108 ? -38.397 -26.528 -18.842 1.00 68.56 108 LEU A CA 1
ATOM 848 C C . LEU A 1 108 ? -38.751 -26.019 -20.249 1.00 68.56 108 LEU A C 1
ATOM 850 O O . LEU A 1 108 ? -38.578 -26.768 -21.218 1.00 68.56 108 LEU A O 1
ATOM 854 N N . PRO A 1 109 ? -39.232 -24.772 -20.391 1.00 64.94 109 PRO A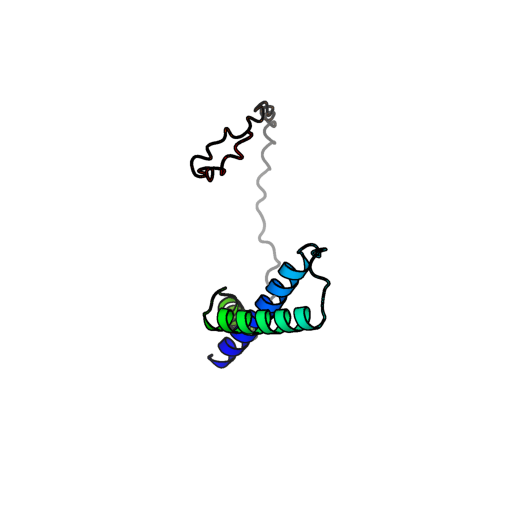 N 1
ATOM 855 C CA . PRO A 1 109 ? -39.377 -24.172 -21.707 1.00 64.94 109 PRO A CA 1
ATOM 856 C C . PRO A 1 109 ? -38.012 -24.209 -22.398 1.00 64.94 109 PRO A C 1
ATOM 858 O O . PRO A 1 109 ? -37.008 -23.785 -21.827 1.00 64.94 109 PRO A O 1
ATOM 861 N N . SER A 1 110 ? -37.966 -24.773 -23.606 1.00 62.72 110 SER A N 1
ATOM 862 C CA . SER A 1 110 ? -36.762 -24.770 -24.430 1.00 62.72 110 SER A CA 1
ATOM 863 C C . SER A 1 110 ? -36.332 -23.323 -24.652 1.00 62.72 110 SER A C 1
ATOM 865 O O . SER A 1 110 ? -37.119 -22.540 -25.185 1.00 62.72 110 SER A O 1
ATOM 867 N N . ASP A 1 111 ? -35.114 -22.985 -24.240 1.00 62.78 111 ASP A N 1
ATOM 868 C CA . ASP A 1 111 ? -34.484 -21.685 -24.454 1.00 62.78 111 ASP A CA 1
ATOM 869 C C . ASP A 1 111 ? -34.319 -21.447 -25.968 1.00 62.78 111 ASP A C 1
ATOM 871 O O . ASP A 1 111 ? -33.337 -21.852 -26.581 1.00 62.78 111 ASP A O 1
ATOM 875 N N . GLN A 1 112 ? -35.358 -20.903 -26.607 1.00 57.41 112 GLN A N 1
ATOM 876 C CA . GLN A 1 112 ? -35.340 -20.466 -28.010 1.00 57.41 112 GLN A CA 1
ATOM 877 C C . GLN A 1 112 ? -35.137 -18.954 -28.120 1.00 57.41 112 GLN A C 1
ATOM 879 O O . GLN A 1 112 ? -35.420 -18.355 -29.156 1.00 57.41 112 GLN A O 1
ATOM 884 N N . THR A 1 113 ? -34.654 -18.314 -27.059 1.00 59.91 113 THR A N 1
ATOM 885 C CA . THR A 1 113 ? -34.229 -16.924 -27.137 1.00 59.91 113 THR A CA 1
ATOM 886 C C . THR A 1 113 ? -32.920 -16.872 -27.922 1.00 59.91 113 THR A C 1
ATOM 888 O O . THR A 1 113 ? -31.839 -17.054 -27.369 1.00 59.91 113 THR A O 1
ATOM 891 N N . GLU A 1 114 ? -33.019 -16.675 -29.241 1.00 61.28 114 GLU A N 1
ATOM 892 C CA . GLU A 1 114 ? -31.877 -16.294 -30.073 1.00 61.28 114 GLU A CA 1
ATOM 893 C C . GLU A 1 114 ? -31.157 -15.113 -29.413 1.00 61.28 114 GLU A C 1
ATOM 895 O O . GLU A 1 114 ? -31.772 -14.133 -28.982 1.00 61.28 114 GLU A O 1
ATOM 900 N N . PHE A 1 115 ? -29.838 -15.237 -29.289 1.00 56.16 115 PHE A N 1
ATOM 901 C CA . PHE A 1 115 ? -28.991 -14.205 -28.713 1.00 56.16 115 PHE A CA 1
ATOM 902 C C . PHE A 1 115 ? -28.997 -12.990 -29.650 1.00 56.16 115 PHE A C 1
ATOM 904 O O . PHE A 1 115 ? -28.275 -12.953 -30.644 1.00 56.16 115 PHE A O 1
ATOM 911 N N . GLU A 1 116 ? -29.821 -11.992 -29.346 1.00 58.44 116 GLU A N 1
ATOM 912 C CA . GLU A 1 116 ? -29.779 -10.707 -30.040 1.00 58.44 116 GLU A CA 1
ATOM 913 C C . GLU A 1 116 ? -28.543 -9.928 -29.556 1.00 58.44 116 GLU A C 1
ATOM 915 O O . GLU A 1 116 ? -28.446 -9.611 -28.363 1.00 58.44 116 GLU A O 1
ATOM 920 N N . PRO A 1 117 ? -27.573 -9.603 -30.433 1.00 62.94 117 PRO A N 1
ATOM 921 C CA . PRO A 1 117 ? -26.445 -8.775 -30.039 1.00 62.94 117 PRO A CA 1
ATOM 922 C C . PRO A 1 117 ? -26.955 -7.409 -29.573 1.00 62.94 117 PRO A C 1
ATOM 924 O O . PRO A 1 117 ? -27.842 -6.809 -30.187 1.00 62.94 117 PRO A O 1
ATOM 927 N N . ILE A 1 118 ? -26.379 -6.908 -28.478 1.00 66.19 118 ILE A N 1
ATOM 928 C CA . ILE A 1 118 ? -26.705 -5.594 -27.919 1.00 66.19 118 ILE A CA 1
ATOM 929 C C . ILE A 1 118 ? -26.509 -4.554 -29.025 1.00 66.19 118 ILE A C 1
ATOM 931 O O . ILE A 1 118 ? -25.382 -4.269 -29.429 1.00 66.19 118 ILE A O 1
ATOM 935 N N . LYS A 1 119 ? -27.614 -3.993 -29.529 1.00 57.38 119 LYS A N 1
ATOM 936 C CA . LYS A 1 119 ? -27.570 -2.904 -30.507 1.00 57.38 119 LYS A CA 1
ATOM 937 C C . LYS A 1 119 ? -26.849 -1.727 -29.858 1.00 57.38 119 LYS A C 1
ATOM 939 O O . LYS A 1 119 ? -27.279 -1.230 -28.817 1.00 57.38 119 LYS A O 1
ATOM 944 N N . GLU A 1 120 ? -25.729 -1.334 -30.459 1.00 59.62 120 GLU A N 1
ATOM 945 C CA . GLU A 1 120 ? -24.865 -0.250 -30.006 1.00 59.62 120 GLU A CA 1
ATOM 946 C C . GLU A 1 120 ? -25.675 1.004 -29.663 1.00 59.62 120 GLU A C 1
ATOM 948 O O . GLU A 1 120 ? -26.254 1.654 -30.533 1.00 59.62 120 GLU A O 1
ATOM 953 N N . HIS A 1 121 ? -25.646 1.402 -28.393 1.00 56.84 121 HIS A N 1
ATOM 954 C CA . HIS A 1 121 ? -26.024 2.754 -27.982 1.00 56.84 121 HIS A CA 1
ATOM 955 C C . HIS A 1 121 ? -24.823 3.490 -27.390 1.00 56.84 121 HIS A C 1
ATOM 957 O O . HIS A 1 121 ? -24.938 4.204 -26.393 1.00 56.84 121 HIS A O 1
ATOM 963 N N . LEU A 1 122 ? -23.654 3.361 -28.035 1.00 54.88 122 LEU A N 1
ATOM 964 C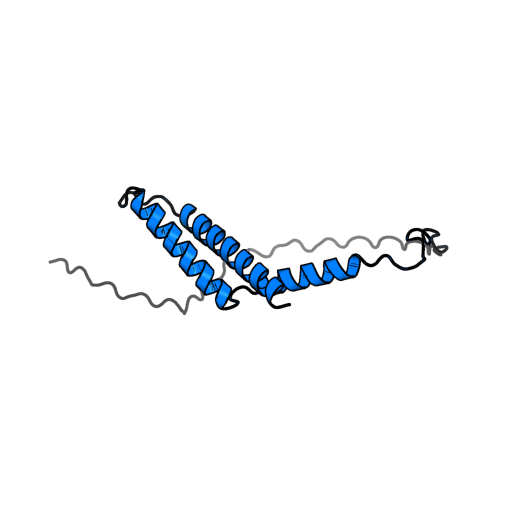 CA . LEU A 1 122 ? -22.504 4.237 -27.795 1.00 54.88 122 LEU A CA 1
ATOM 965 C C . LEU A 1 122 ? -22.805 5.648 -28.337 1.00 54.88 122 LEU A C 1
ATOM 967 O O . LEU A 1 122 ? -22.244 6.113 -29.321 1.00 54.88 122 LEU A O 1
ATOM 971 N N . LYS A 1 123 ? -23.697 6.375 -27.658 1.00 54.25 123 LYS A N 1
ATOM 972 C CA . LYS A 1 123 ? -23.933 7.809 -27.900 1.00 54.25 123 LYS A CA 1
ATOM 973 C C . LYS A 1 123 ? -22.914 8.715 -27.195 1.00 54.25 123 LYS A C 1
ATOM 975 O O . LYS A 1 123 ? -23.063 9.933 -27.236 1.00 54.25 123 LYS A O 1
ATOM 980 N N . ILE A 1 124 ? -21.897 8.147 -26.542 1.00 55.62 124 ILE A N 1
ATOM 981 C CA . ILE A 1 124 ? -20.944 8.898 -25.706 1.00 55.62 124 ILE A CA 1
ATOM 982 C C . ILE A 1 124 ? -19.566 9.054 -26.374 1.00 55.62 124 ILE A C 1
ATOM 984 O O . ILE A 1 124 ? -18.838 9.988 -26.048 1.00 55.62 124 ILE A O 1
ATOM 988 N N . PHE A 1 125 ? -19.222 8.244 -27.380 1.00 47.38 125 PHE A N 1
ATOM 989 C CA . PHE A 1 125 ? -17.980 8.442 -28.132 1.00 47.38 125 PHE A CA 1
ATOM 990 C C . PHE A 1 125 ? -18.201 9.411 -29.299 1.00 47.38 125 PHE A C 1
ATOM 992 O O . PHE A 1 125 ? -18.735 9.047 -30.344 1.00 47.38 125 PHE A O 1
ATOM 999 N N . ARG A 1 126 ? -17.780 10.670 -29.132 1.00 49.34 126 ARG A N 1
ATOM 1000 C CA . ARG A 1 126 ? -17.556 11.567 -30.275 1.00 49.34 126 ARG A CA 1
ATOM 1001 C C . ARG A 1 126 ? -16.182 11.251 -30.881 1.00 49.34 126 ARG A C 1
ATOM 1003 O O . ARG A 1 126 ? -15.204 11.258 -30.135 1.00 49.34 126 ARG A O 1
ATOM 1010 N N . PRO A 1 127 ? -16.072 11.005 -32.196 1.00 54.38 127 PRO A N 1
ATOM 1011 C CA . PRO A 1 127 ? -14.776 10.840 -32.844 1.00 54.38 127 PRO A CA 1
ATOM 1012 C C . PRO A 1 127 ? -13.987 12.159 -32.818 1.00 54.38 127 PRO A C 1
ATOM 1014 O O . PRO A 1 127 ? -14.540 13.234 -33.059 1.00 54.38 127 PRO A O 1
ATOM 1017 N N . ILE A 1 128 ? -12.684 12.074 -32.540 1.00 56.19 128 ILE A N 1
ATOM 1018 C CA . ILE A 1 128 ? -11.739 13.186 -32.706 1.00 56.19 128 ILE A CA 1
ATOM 1019 C C . ILE A 1 128 ? -11.596 13.431 -34.218 1.00 56.19 128 ILE A C 1
ATOM 1021 O O . ILE A 1 128 ? -11.276 12.483 -34.939 1.00 56.19 128 ILE A O 1
ATOM 1025 N N . PRO A 1 129 ? -11.835 14.647 -34.744 1.00 49.91 129 PRO A N 1
ATOM 1026 C CA . PRO A 1 129 ? -11.698 14.896 -36.173 1.00 49.91 129 PRO A CA 1
ATOM 1027 C C . PRO A 1 129 ? -10.238 14.715 -36.605 1.00 49.91 129 PRO A C 1
ATOM 1029 O O . PRO A 1 129 ? -9.345 15.454 -36.188 1.00 49.91 129 PRO A O 1
ATOM 1032 N N . GLY A 1 130 ? -10.012 13.712 -37.455 1.00 47.91 130 GLY A N 1
ATOM 1033 C CA . GLY A 1 130 ? -8.742 13.471 -38.122 1.00 47.91 130 GLY A CA 1
ATOM 1034 C C . GLY A 1 130 ? -8.353 14.657 -39.003 1.00 47.91 130 GLY A C 1
ATOM 1035 O O . GLY A 1 130 ? -9.131 15.131 -39.830 1.00 47.91 130 GLY A O 1
ATOM 1036 N N . ARG A 1 131 ? -7.121 15.132 -38.817 1.00 49.06 131 ARG A N 1
ATOM 1037 C CA . ARG A 1 131 ? -6.444 16.095 -39.686 1.00 49.06 131 ARG A CA 1
ATOM 1038 C C . ARG A 1 131 ? -6.291 15.457 -41.067 1.00 49.06 131 ARG A C 1
ATOM 1040 O O . ARG A 1 131 ? -5.557 14.484 -41.212 1.00 49.06 131 ARG A O 1
ATOM 1047 N N . GLY A 1 132 ? -7.013 15.983 -42.054 1.00 44.34 132 GLY A N 1
ATOM 1048 C CA . GLY A 1 132 ? -6.944 15.517 -43.434 1.00 44.34 132 GLY A CA 1
ATOM 1049 C C . GLY A 1 132 ? -5.508 15.541 -43.952 1.00 44.34 132 GLY A C 1
ATOM 1050 O O . GLY A 1 132 ? -4.857 16.586 -43.959 1.00 44.34 132 GLY A O 1
ATOM 1051 N N . ILE A 1 133 ? -5.025 14.382 -44.390 1.00 49.69 133 ILE A N 1
ATOM 1052 C CA . ILE A 1 133 ? -3.894 14.297 -45.305 1.00 49.69 133 ILE A CA 1
ATOM 1053 C C . ILE A 1 133 ? -4.397 14.756 -46.676 1.00 49.69 133 ILE A C 1
ATOM 1055 O O . ILE A 1 133 ? -5.068 14.022 -47.395 1.00 49.69 133 ILE A O 1
ATOM 1059 N N . ALA A 1 134 ? -4.142 16.021 -47.007 1.00 43.97 134 ALA A N 1
ATOM 1060 C CA . ALA A 1 134 ? -4.345 16.524 -48.355 1.00 43.97 134 ALA A CA 1
ATOM 1061 C C . ALA A 1 134 ? -3.303 15.870 -49.268 1.00 43.97 134 ALA A C 1
ATOM 1063 O O . ALA A 1 134 ? -2.106 16.121 -49.147 1.00 43.97 134 ALA A O 1
ATOM 1064 N N . THR A 1 135 ? -3.779 14.999 -50.149 1.00 44.19 135 THR A N 1
ATOM 1065 C CA . THR A 1 135 ? -3.071 14.570 -51.350 1.00 44.19 135 THR A CA 1
ATOM 1066 C C . THR A 1 135 ? -3.228 15.686 -52.379 1.00 44.19 135 THR A C 1
ATOM 1068 O O . THR A 1 135 ? -4.355 15.971 -52.778 1.00 44.19 135 THR A O 1
ATOM 1071 N N . GLN A 1 136 ? -2.123 16.321 -52.767 1.00 45.25 136 GLN A N 1
ATOM 1072 C CA . GLN A 1 136 ? -1.876 16.900 -54.092 1.00 45.25 136 GLN A CA 1
ATOM 1073 C C . GLN A 1 136 ? -0.374 16.870 -54.353 1.00 45.25 136 GLN A C 1
ATOM 1075 O O . GLN A 1 136 ? 0.382 17.161 -53.399 1.00 45.25 136 GLN A O 1
#

pLDDT: mean 74.6, std 16.05, range [43.97, 95.62]